Protein AF-A0AA38Z0G7-F1 (afdb_monomer_lite)

Sequence (104 aa):
MDFATPIMEMAIRKVGSLIKEEFLLAYGVDKDVEKLESTLHTIQAALRDAERKQPNEDAWKVWLEKIRDAAYDAEDILDAFSTQVQLWKRERPVRSCPPMSPKL

Structure (mmCIF, N/CA/C/O backbone):
data_AF-A0AA38Z0G7-F1
#
_entry.id   AF-A0AA38Z0G7-F1
#
loop_
_atom_site.group_PDB
_atom_site.id
_atom_site.type_symbol
_atom_site.label_atom_id
_atom_site.label_alt_id
_atom_site.label_comp_id
_atom_site.label_asym_id
_atom_site.label_entity_id
_atom_site.label_seq_id
_atom_site.pdbx_PDB_ins_code
_atom_site.Cartn_x
_atom_site.Cartn_y
_atom_site.Cartn_z
_atom_site.occupancy
_atom_site.B_iso_or_equiv
_atom_site.auth_seq_id
_atom_site.auth_comp_id
_atom_site.auth_asym_id
_atom_site.auth_atom_id
_atom_site.pdbx_PDB_model_num
ATOM 1 N N . MET A 1 1 ? -2.693 4.143 22.075 1.00 44.84 1 MET A N 1
ATOM 2 C CA . MET A 1 1 ? -1.496 3.789 21.288 1.00 44.84 1 MET A CA 1
ATOM 3 C C . MET A 1 1 ? -2.006 3.356 19.931 1.00 44.84 1 MET A C 1
ATOM 5 O O . MET A 1 1 ? -2.756 2.393 19.880 1.00 44.84 1 MET A O 1
ATOM 9 N N . ASP A 1 2 ? -1.713 4.138 18.899 1.00 65.50 2 ASP A N 1
ATOM 10 C CA . ASP A 1 2 ? -2.180 3.924 17.526 1.00 65.50 2 ASP A CA 1
ATOM 11 C C . ASP A 1 2 ? -1.206 2.949 16.842 1.00 65.50 2 ASP A C 1
ATOM 13 O O . ASP A 1 2 ? -0.077 3.303 16.498 1.00 65.50 2 ASP A O 1
ATOM 17 N N . PHE A 1 3 ? -1.604 1.678 16.765 1.00 61.06 3 PHE A N 1
ATOM 18 C CA . PHE A 1 3 ? -0.816 0.621 16.121 1.00 61.06 3 PHE A CA 1
ATOM 19 C C . PHE A 1 3 ? -0.917 0.670 14.587 1.00 61.06 3 PHE A C 1
ATOM 21 O O . PHE A 1 3 ? -0.111 0.033 13.908 1.00 61.06 3 PHE A O 1
ATOM 28 N N . ALA A 1 4 ? -1.886 1.405 14.033 1.00 64.25 4 ALA A N 1
ATOM 29 C CA . ALA A 1 4 ? -2.175 1.422 12.603 1.00 64.25 4 ALA A CA 1
ATOM 30 C C . ALA A 1 4 ? -1.285 2.418 11.843 1.00 64.25 4 ALA A C 1
ATOM 32 O O . ALA A 1 4 ? -0.870 2.142 10.712 1.00 64.25 4 ALA A O 1
ATOM 33 N N . THR A 1 5 ? -0.934 3.545 12.469 1.00 72.56 5 THR A N 1
ATOM 34 C CA . THR A 1 5 ? -0.097 4.586 11.851 1.00 72.56 5 THR A CA 1
ATOM 35 C C . THR A 1 5 ? 1.266 4.073 11.346 1.00 72.56 5 THR A C 1
ATOM 37 O O . THR A 1 5 ? 1.567 4.316 10.174 1.00 72.56 5 THR A O 1
ATOM 40 N N . PRO A 1 6 ? 2.068 3.305 12.116 1.00 78.31 6 PRO A N 1
ATOM 41 C CA . PRO A 1 6 ? 3.375 2.822 11.648 1.00 78.31 6 PRO A CA 1
ATOM 42 C C . PRO A 1 6 ? 3.290 1.875 10.442 1.00 78.31 6 PRO A C 1
ATOM 44 O O . PRO A 1 6 ? 4.148 1.911 9.557 1.00 78.31 6 PRO A O 1
ATOM 47 N N . ILE A 1 7 ? 2.246 1.038 10.389 1.00 75.12 7 ILE A N 1
ATOM 48 C CA . ILE A 1 7 ? 2.019 0.096 9.283 1.00 75.12 7 ILE A CA 1
ATOM 49 C C . ILE A 1 7 ? 1.670 0.873 8.010 1.00 75.12 7 ILE A C 1
ATOM 51 O O . ILE A 1 7 ? 2.241 0.603 6.951 1.00 75.12 7 ILE A O 1
ATOM 55 N N . MET A 1 8 ? 0.804 1.888 8.112 1.00 80.62 8 MET A N 1
ATOM 56 C CA . MET A 1 8 ? 0.473 2.721 6.954 1.00 80.62 8 MET A CA 1
ATOM 57 C C . MET A 1 8 ? 1.646 3.555 6.458 1.00 80.62 8 MET A C 1
ATOM 59 O O . MET A 1 8 ? 1.845 3.648 5.250 1.00 80.62 8 MET A O 1
ATOM 63 N N . GLU A 1 9 ? 2.439 4.140 7.353 1.00 82.19 9 GLU A N 1
ATOM 64 C CA . GLU A 1 9 ? 3.630 4.898 6.953 1.00 82.19 9 GLU A CA 1
ATOM 65 C C . GLU A 1 9 ? 4.643 4.016 6.219 1.00 82.19 9 GLU A C 1
ATOM 67 O O . GLU A 1 9 ? 5.245 4.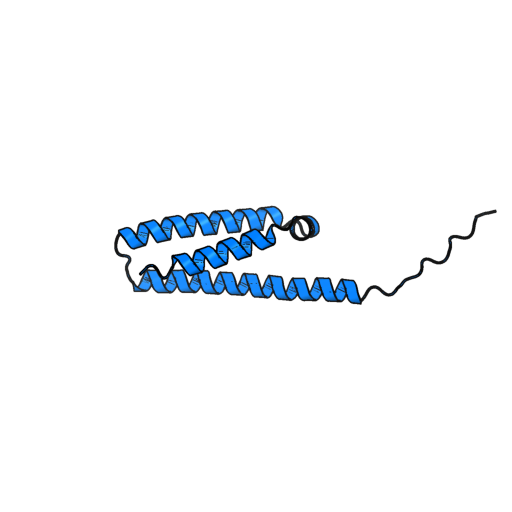443 5.232 1.00 82.19 9 GLU A O 1
ATOM 72 N N . MET A 1 10 ? 4.806 2.765 6.655 1.00 81.75 10 MET A N 1
ATOM 73 C CA . MET A 1 10 ? 5.642 1.794 5.956 1.00 81.75 10 MET A CA 1
ATOM 74 C C . MET A 1 10 ? 5.101 1.477 4.555 1.00 81.75 10 MET A C 1
ATOM 76 O O . MET A 1 10 ? 5.887 1.473 3.605 1.00 81.75 10 MET A O 1
ATOM 80 N N . ALA A 1 11 ? 3.794 1.236 4.418 1.00 79.94 11 ALA A N 1
ATOM 81 C CA . ALA A 1 11 ? 3.163 0.932 3.133 1.00 79.94 11 ALA A CA 1
ATOM 82 C C . ALA A 1 11 ? 3.270 2.109 2.149 1.00 79.94 11 ALA A C 1
ATOM 84 O O . ALA A 1 11 ? 3.734 1.924 1.026 1.00 79.94 11 ALA A O 1
ATOM 85 N N . ILE A 1 12 ? 2.936 3.327 2.591 1.00 81.69 12 ILE A N 1
ATOM 86 C CA . ILE A 1 12 ? 3.037 4.551 1.778 1.00 81.69 12 ILE A CA 1
ATOM 87 C C . ILE A 1 12 ? 4.481 4.772 1.326 1.00 81.69 12 ILE A C 1
ATOM 89 O O . ILE A 1 12 ? 4.736 4.991 0.145 1.00 81.69 12 ILE A O 1
ATOM 93 N N . ARG A 1 13 ? 5.455 4.639 2.236 1.00 82.44 13 ARG A N 1
ATOM 94 C CA . ARG A 1 13 ? 6.876 4.781 1.893 1.00 82.44 13 ARG A CA 1
ATOM 95 C C . ARG A 1 13 ? 7.328 3.747 0.862 1.00 82.44 13 ARG A C 1
ATOM 97 O O . ARG A 1 13 ? 8.081 4.095 -0.046 1.00 82.44 13 ARG A O 1
ATOM 104 N N . LYS A 1 14 ? 6.904 2.486 1.006 1.00 76.25 14 LYS A N 1
ATOM 105 C CA . LYS A 1 14 ? 7.223 1.426 0.039 1.00 76.25 14 LYS A CA 1
ATOM 106 C C . LYS A 1 14 ? 6.645 1.756 -1.331 1.00 76.25 14 LYS A C 1
ATOM 108 O O . LYS A 1 14 ? 7.415 1.781 -2.284 1.00 76.25 14 LYS A O 1
ATOM 113 N N . VAL A 1 15 ? 5.360 2.099 -1.417 1.00 77.12 15 VAL A N 1
ATOM 114 C CA . VAL A 1 15 ? 4.712 2.480 -2.684 1.00 77.12 15 VAL A CA 1
ATOM 115 C C . VAL A 1 15 ? 5.383 3.701 -3.313 1.00 77.12 15 VAL A C 1
ATOM 117 O O . VAL A 1 15 ? 5.766 3.637 -4.475 1.00 77.12 15 VAL A O 1
ATOM 120 N N . GLY A 1 16 ? 5.663 4.754 -2.541 1.00 75.62 16 GLY A N 1
ATOM 121 C CA . GLY A 1 16 ? 6.394 5.924 -3.038 1.00 75.62 16 GLY A CA 1
ATOM 122 C C . GLY A 1 16 ? 7.791 5.583 -3.573 1.00 75.62 16 GLY A C 1
ATOM 123 O O . GLY A 1 16 ? 8.254 6.174 -4.544 1.00 75.62 16 GLY A O 1
ATOM 124 N N . SER A 1 17 ? 8.463 4.572 -3.008 1.00 74.25 17 SER A N 1
ATOM 125 C CA . SER A 1 17 ? 9.765 4.109 -3.510 1.00 74.25 17 SER A CA 1
ATOM 126 C C . SER A 1 17 ? 9.694 3.364 -4.852 1.00 74.25 17 SER A C 1
ATOM 128 O O . SER A 1 17 ? 10.722 3.253 -5.528 1.00 74.25 17 SER A O 1
ATOM 130 N N . LEU A 1 18 ? 8.503 2.892 -5.245 1.00 67.69 18 LEU A N 1
ATOM 131 C CA . LEU A 1 18 ? 8.224 2.290 -6.557 1.00 67.69 18 LEU A CA 1
ATOM 132 C C . LEU A 1 18 ? 8.062 3.324 -7.654 1.00 67.69 18 LEU A C 1
ATOM 134 O O . LEU A 1 18 ? 8.262 2.999 -8.820 1.00 67.69 18 LEU A O 1
ATOM 138 N N . ILE A 1 19 ? 7.803 4.579 -7.283 1.00 65.75 19 ILE A N 1
ATOM 139 C CA . ILE A 1 19 ? 7.691 5.716 -8.202 1.00 65.75 19 ILE A CA 1
ATOM 140 C C . ILE A 1 19 ? 9.073 6.153 -8.732 1.00 65.75 19 ILE A C 1
ATOM 142 O O . ILE A 1 19 ? 9.285 7.271 -9.184 1.00 65.75 19 ILE A O 1
ATOM 146 N N . LYS A 1 20 ? 10.073 5.264 -8.718 1.00 64.94 20 LYS A N 1
ATOM 147 C CA . LYS A 1 20 ? 11.325 5.500 -9.440 1.00 64.94 20 LYS A CA 1
ATOM 148 C C . LYS A 1 20 ? 11.034 5.394 -10.934 1.00 64.94 20 LYS A C 1
ATOM 150 O O . LYS A 1 20 ? 10.740 4.313 -11.439 1.00 64.94 20 LYS A O 1
ATOM 155 N N . GLU A 1 21 ? 11.135 6.532 -11.615 1.00 59.59 21 GLU A N 1
ATOM 156 C CA . GLU A 1 21 ? 10.736 6.749 -13.012 1.00 59.59 21 GLU A CA 1
ATOM 157 C C . GLU A 1 21 ? 11.211 5.650 -13.980 1.00 59.59 21 GLU A C 1
ATOM 159 O O . GLU A 1 21 ? 10.440 5.228 -14.838 1.00 59.59 21 GLU A O 1
ATOM 164 N N . GLU A 1 22 ? 12.427 5.108 -13.816 1.00 59.75 22 GLU A N 1
ATOM 165 C CA . GLU A 1 22 ? 12.956 4.037 -14.683 1.00 59.75 22 GLU A CA 1
ATOM 166 C C . GLU A 1 22 ? 12.149 2.725 -14.634 1.00 59.75 22 GLU A C 1
ATOM 168 O O . GLU A 1 22 ? 12.081 2.015 -15.636 1.00 59.75 22 GLU A O 1
ATOM 173 N N . PHE A 1 23 ? 11.538 2.384 -13.494 1.00 65.19 23 PHE A N 1
ATOM 174 C CA . PHE A 1 23 ? 10.757 1.152 -13.328 1.00 65.19 23 PHE A CA 1
ATOM 175 C C . PHE A 1 23 ? 9.354 1.303 -13.922 1.00 65.19 23 PHE A C 1
ATOM 177 O O . PHE A 1 23 ? 8.908 0.457 -14.697 1.00 65.19 23 PHE A O 1
ATOM 184 N N . LEU A 1 24 ? 8.675 2.403 -13.580 1.00 63.97 24 LEU A N 1
ATOM 185 C CA . LEU A 1 24 ? 7.304 2.669 -14.013 1.00 63.97 24 LEU A CA 1
ATOM 186 C C . LEU A 1 24 ? 7.214 2.880 -15.527 1.00 63.97 24 LEU A C 1
ATOM 188 O O . LEU A 1 24 ? 6.331 2.314 -16.170 1.00 63.97 24 LEU A O 1
ATOM 192 N N . LEU A 1 25 ? 8.156 3.638 -16.104 1.00 62.62 25 LEU A N 1
ATOM 193 C CA . LEU A 1 25 ? 8.185 3.923 -17.542 1.00 62.62 25 LEU A CA 1
ATOM 194 C C . LEU A 1 25 ? 8.470 2.676 -18.382 1.00 62.62 25 LEU A C 1
ATOM 196 O O . LEU A 1 25 ? 7.941 2.551 -19.484 1.00 62.62 25 LEU A O 1
ATOM 200 N N . ALA A 1 26 ? 9.282 1.743 -17.877 1.00 66.06 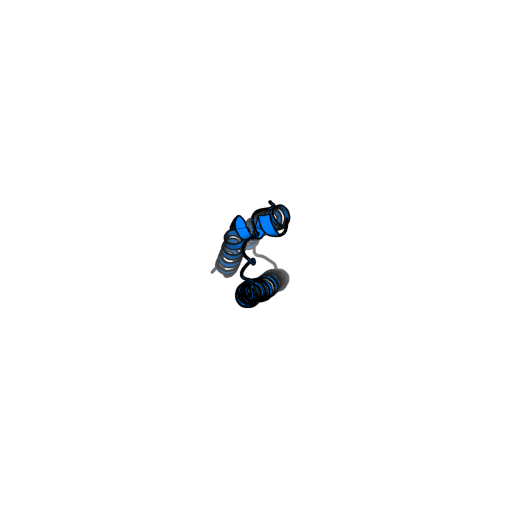26 ALA A N 1
ATOM 201 C CA . ALA A 1 26 ? 9.625 0.526 -18.609 1.00 66.06 26 ALA A CA 1
ATOM 202 C C . ALA A 1 26 ? 8.441 -0.450 -18.756 1.00 66.06 2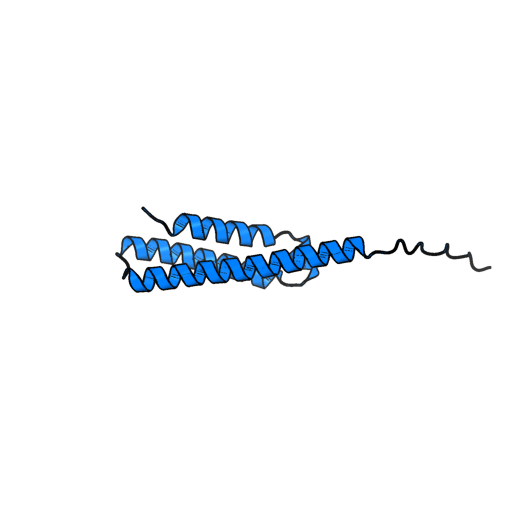6 ALA A C 1
ATOM 204 O O . ALA A 1 26 ? 8.441 -1.253 -19.688 1.00 66.06 26 ALA A O 1
ATOM 205 N N . TYR A 1 27 ? 7.442 -0.377 -17.866 1.00 68.06 27 TYR A N 1
ATOM 206 C CA . TYR A 1 27 ? 6.338 -1.345 -17.802 1.00 68.06 27 TYR A CA 1
ATOM 207 C C . TYR A 1 27 ? 4.934 -0.732 -17.871 1.00 68.06 27 TYR A C 1
ATOM 209 O O . TYR A 1 27 ? 3.964 -1.478 -17.976 1.00 68.06 27 TYR A O 1
ATOM 217 N N . GLY A 1 28 ? 4.806 0.600 -17.863 1.00 73.00 28 GLY A N 1
ATOM 218 C CA . GLY A 1 28 ? 3.522 1.294 -18.012 1.00 73.00 28 GLY A CA 1
ATOM 219 C C . GLY A 1 28 ? 2.575 1.118 -16.822 1.00 73.00 28 GLY A C 1
ATOM 220 O O . GLY A 1 28 ? 1.363 1.077 -17.011 1.00 73.00 28 GLY A O 1
ATOM 221 N N . VAL A 1 29 ? 3.131 0.968 -15.616 1.00 74.81 29 VAL A N 1
ATOM 222 C CA . VAL A 1 29 ? 2.381 0.766 -14.358 1.00 74.81 29 VAL A CA 1
ATOM 223 C C . VAL A 1 29 ? 2.353 2.023 -13.478 1.00 74.81 29 VAL A C 1
ATOM 225 O O . VAL A 1 29 ? 1.948 1.967 -12.319 1.00 74.81 29 VAL A O 1
ATOM 228 N N . ASP A 1 30 ? 2.772 3.170 -14.018 1.00 73.50 30 ASP A N 1
ATOM 229 C CA . ASP A 1 30 ? 2.790 4.480 -13.354 1.00 73.50 30 ASP A CA 1
ATOM 230 C C . ASP A 1 30 ? 1.437 4.827 -12.727 1.00 73.50 30 ASP A C 1
ATOM 232 O O . ASP A 1 30 ? 1.347 5.093 -11.528 1.00 73.5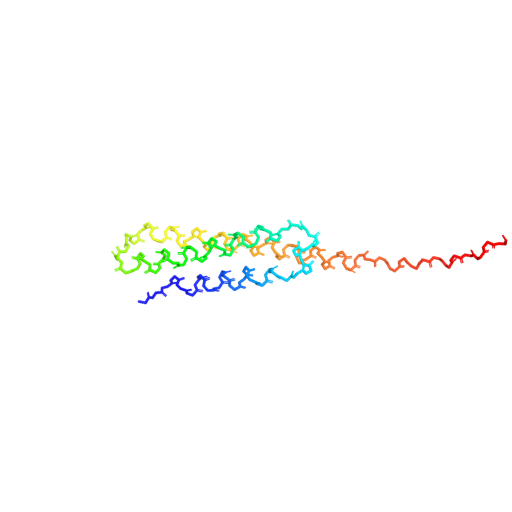0 30 ASP A O 1
ATOM 236 N N . LYS A 1 31 ? 0.366 4.701 -13.512 1.00 79.50 31 LYS A N 1
ATOM 237 C CA . LYS A 1 31 ? -0.997 5.014 -13.063 1.00 79.50 31 LYS A CA 1
ATOM 238 C C . LYS A 1 31 ? -1.499 4.075 -11.975 1.00 79.50 31 LYS A C 1
ATOM 240 O O . LYS A 1 31 ? -2.275 4.492 -11.116 1.00 79.50 31 LYS A O 1
ATOM 245 N N . ASP A 1 32 ? -1.088 2.811 -12.014 1.00 79.12 32 ASP A N 1
ATOM 246 C CA . ASP A 1 32 ? -1.500 1.823 -11.018 1.00 79.12 32 ASP A CA 1
ATOM 247 C C . ASP A 1 32 ? -0.819 2.089 -9.672 1.00 79.12 32 ASP A C 1
ATOM 249 O O . ASP A 1 32 ? -1.463 1.996 -8.624 1.00 79.12 32 ASP A O 1
ATOM 253 N N . VAL A 1 33 ? 0.452 2.501 -9.696 1.00 77.50 33 VAL A N 1
ATOM 254 C CA . VAL A 1 33 ? 1.203 2.876 -8.490 1.00 77.50 33 VAL A CA 1
ATOM 255 C C . VAL A 1 33 ? 0.681 4.184 -7.888 1.00 77.50 33 VAL A C 1
ATOM 257 O O . VAL A 1 33 ? 0.437 4.227 -6.681 1.00 77.50 33 VAL A O 1
ATOM 260 N N . GLU A 1 34 ? 0.401 5.209 -8.700 1.00 80.56 34 GLU A N 1
ATOM 261 C CA . GLU A 1 34 ? -0.242 6.453 -8.232 1.00 80.56 34 GLU A CA 1
ATOM 262 C C . GLU A 1 34 ? -1.617 6.184 -7.599 1.00 80.56 34 GLU A C 1
ATOM 264 O O . GLU A 1 34 ? -1.962 6.708 -6.533 1.00 80.56 34 GLU A O 1
ATOM 269 N N . LYS A 1 35 ? -2.416 5.315 -8.229 1.00 83.69 35 LYS A N 1
ATOM 270 C CA . LYS A 1 35 ? -3.728 4.919 -7.707 1.00 83.69 35 LYS A CA 1
ATOM 271 C C . LYS A 1 35 ? -3.607 4.171 -6.381 1.00 83.69 35 LYS A C 1
ATOM 273 O O . LYS A 1 35 ? -4.435 4.378 -5.485 1.00 83.69 35 LYS A O 1
ATOM 278 N N . LEU A 1 36 ? -2.600 3.313 -6.242 1.00 81.94 36 LEU A N 1
ATOM 279 C CA . LEU A 1 36 ? -2.336 2.590 -5.004 1.00 81.94 36 LEU A CA 1
ATOM 280 C C . LEU A 1 36 ? -1.941 3.551 -3.875 1.00 81.94 36 LEU A C 1
ATOM 282 O O . LEU A 1 36 ? -2.516 3.469 -2.791 1.00 81.94 36 LEU A O 1
ATOM 286 N N . GLU A 1 37 ? -1.044 4.505 -4.132 1.00 82.19 37 GLU A N 1
ATOM 287 C CA . GLU A 1 37 ? -0.646 5.529 -3.154 1.00 82.19 37 GLU A CA 1
ATOM 288 C C . GLU A 1 37 ? -1.852 6.352 -2.672 1.00 82.19 37 GLU A C 1
ATOM 290 O O . GLU A 1 37 ? -2.094 6.478 -1.468 1.00 82.19 37 GLU A O 1
ATOM 295 N N . SER A 1 38 ? -2.674 6.836 -3.609 1.00 86.00 38 SER A N 1
ATOM 296 C CA . SER A 1 38 ? -3.902 7.583 -3.304 1.00 86.00 38 SER A CA 1
ATOM 297 C C . SER A 1 38 ? -4.884 6.769 -2.448 1.00 86.00 38 SER A C 1
ATOM 299 O O . SER A 1 38 ? -5.477 7.275 -1.485 1.00 86.00 38 SER A O 1
ATOM 301 N N . THR A 1 39 ? -5.018 5.475 -2.751 1.00 84.75 39 THR A N 1
ATOM 302 C CA . THR A 1 39 ? -5.862 4.552 -1.984 1.00 84.75 39 THR A CA 1
ATOM 303 C C . THR A 1 39 ? -5.334 4.383 -0.559 1.00 84.75 39 THR A C 1
ATOM 305 O O . THR A 1 39 ? -6.108 4.492 0.393 1.00 84.75 39 THR A O 1
ATOM 308 N N . LEU A 1 40 ? -4.023 4.192 -0.379 1.00 83.19 40 LEU A N 1
ATOM 309 C CA . LEU A 1 40 ? -3.404 4.047 0.943 1.00 83.19 40 LEU A CA 1
ATOM 310 C C . LEU A 1 40 ? -3.535 5.323 1.788 1.00 83.19 40 LEU A C 1
ATOM 312 O O . LE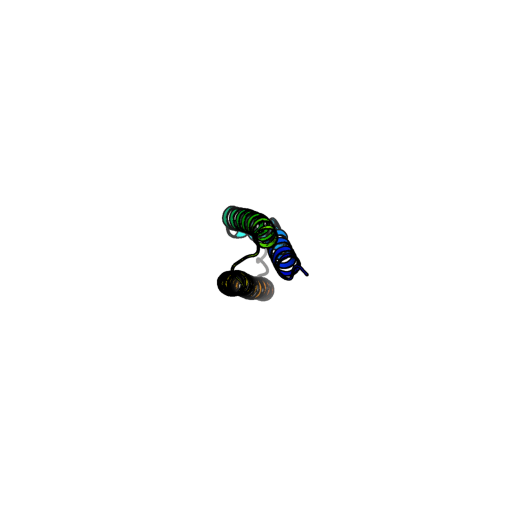U A 1 40 ? -3.800 5.232 2.987 1.00 83.19 40 LEU A O 1
ATOM 316 N N . HIS A 1 41 ? -3.439 6.509 1.182 1.00 83.00 41 HIS A N 1
ATOM 317 C CA . HIS A 1 41 ? -3.712 7.770 1.879 1.00 83.00 41 HIS A CA 1
ATOM 318 C C . HIS A 1 41 ? -5.178 7.904 2.307 1.00 83.00 41 HIS A C 1
ATOM 320 O O . HIS A 1 41 ? -5.457 8.322 3.433 1.00 83.00 41 HIS A O 1
ATOM 326 N N . THR A 1 42 ? -6.118 7.501 1.449 1.00 85.44 42 THR A N 1
ATOM 327 C CA . THR A 1 42 ? -7.552 7.481 1.788 1.00 85.44 42 THR A CA 1
ATOM 328 C C . THR A 1 42 ? -7.822 6.542 2.965 1.00 85.44 42 THR A C 1
ATOM 330 O O . THR A 1 42 ? -8.522 6.900 3.913 1.00 85.44 42 THR A O 1
ATOM 333 N N . ILE A 1 43 ? -7.202 5.363 2.942 1.00 80.00 43 ILE A N 1
ATOM 334 C CA . ILE A 1 43 ? -7.232 4.379 4.025 1.00 80.00 43 ILE A CA 1
ATOM 335 C C . ILE A 1 43 ? -6.664 4.983 5.316 1.00 80.00 43 ILE A C 1
ATOM 337 O O . ILE A 1 43 ? -7.322 4.924 6.350 1.00 80.00 43 ILE A O 1
ATOM 341 N N . GLN A 1 44 ? -5.501 5.637 5.268 1.00 79.94 44 GLN A N 1
ATOM 342 C CA . GLN A 1 44 ? -4.888 6.288 6.432 1.00 79.94 44 GLN A CA 1
ATOM 343 C C . GLN A 1 44 ? -5.798 7.361 7.053 1.00 79.94 44 GLN A C 1
ATOM 345 O O . GLN A 1 44 ? -5.899 7.456 8.278 1.00 79.94 44 GLN A O 1
ATOM 350 N N . ALA A 1 45 ? -6.487 8.153 6.229 1.00 81.62 45 ALA A N 1
ATOM 351 C CA . ALA A 1 45 ? -7.451 9.140 6.707 1.00 81.62 45 ALA A CA 1
ATOM 352 C C . ALA A 1 45 ? -8.654 8.474 7.397 1.00 81.62 45 ALA A C 1
ATOM 354 O O . ALA A 1 45 ? -9.025 8.882 8.499 1.00 81.62 45 ALA A O 1
ATOM 355 N N . ALA A 1 46 ? -9.213 7.418 6.794 1.00 78.44 46 ALA A N 1
ATOM 356 C CA . ALA A 1 46 ? -10.312 6.647 7.374 1.00 78.44 46 ALA A CA 1
ATOM 357 C C . ALA A 1 46 ? -9.916 5.969 8.696 1.00 78.44 46 ALA A C 1
ATOM 359 O O . ALA A 1 46 ? -10.699 5.983 9.646 1.00 78.44 46 ALA A O 1
ATOM 360 N N . LEU A 1 47 ? -8.688 5.442 8.790 1.00 74.06 47 LEU A N 1
ATOM 361 C CA . LEU A 1 47 ? -8.143 4.852 10.015 1.00 74.06 47 LEU A CA 1
ATOM 362 C C . LEU A 1 47 ? -8.100 5.891 11.150 1.00 74.06 47 LEU A C 1
ATOM 364 O O . LEU A 1 47 ? -8.650 5.655 12.225 1.00 74.06 47 LEU A O 1
ATOM 368 N N . ARG A 1 48 ? -7.544 7.084 10.893 1.00 76.62 48 ARG A N 1
ATOM 369 C CA . ARG A 1 48 ? -7.507 8.184 11.880 1.00 76.62 48 ARG A CA 1
ATOM 370 C C . ARG A 1 48 ? -8.905 8.621 12.329 1.00 76.62 48 ARG A C 1
ATOM 372 O O . ARG A 1 48 ? -9.089 9.032 13.474 1.00 76.62 48 ARG A O 1
ATOM 379 N N . ASP A 1 49 ? -9.883 8.571 11.429 1.00 76.12 49 ASP A N 1
ATOM 380 C CA . ASP A 1 49 ? -11.283 8.899 11.716 1.00 76.12 49 ASP A CA 1
ATOM 381 C C . ASP A 1 49 ? -11.976 7.834 12.574 1.00 76.12 49 ASP A C 1
ATOM 383 O O . ASP A 1 49 ? -12.763 8.172 13.462 1.00 76.12 49 ASP A O 1
ATOM 387 N N . ALA A 1 50 ? -11.682 6.558 12.319 1.00 74.06 50 ALA A N 1
ATOM 388 C CA . ALA A 1 50 ? -12.237 5.422 13.042 1.00 74.06 50 ALA A CA 1
ATOM 389 C C . ALA A 1 50 ? -11.688 5.321 14.472 1.00 74.06 50 ALA A C 1
ATOM 391 O O . ALA A 1 50 ? -12.466 5.128 15.404 1.00 74.06 50 ALA A O 1
ATOM 392 N N . GLU A 1 51 ? -10.385 5.538 14.676 1.00 70.25 51 GLU A N 1
ATOM 393 C CA . GLU A 1 51 ? -9.778 5.542 16.017 1.00 70.25 51 GLU A CA 1
ATOM 394 C C . GLU A 1 51 ? -10.376 6.614 16.936 1.00 70.25 51 GLU A C 1
ATOM 396 O O . GLU A 1 51 ? -10.601 6.366 18.121 1.00 70.25 51 GLU A O 1
ATOM 401 N N . ARG A 1 52 ? -10.725 7.786 16.387 1.00 73.00 52 ARG A N 1
ATOM 402 C CA . ARG A 1 52 ? -11.428 8.844 17.134 1.00 73.00 52 ARG A CA 1
ATOM 403 C C . ARG A 1 52 ? -12.835 8.445 17.582 1.00 73.00 52 ARG A C 1
ATOM 405 O O . ARG A 1 52 ? -13.352 9.037 18.525 1.00 73.00 52 ARG A O 1
ATOM 412 N N . LYS A 1 53 ? -13.469 7.490 16.897 1.00 69.12 53 LYS A N 1
ATOM 413 C CA . LYS A 1 53 ? -14.880 7.118 17.084 1.00 69.12 53 LYS A CA 1
ATOM 414 C C . LYS A 1 53 ? -15.076 5.818 17.879 1.00 69.12 53 LYS A C 1
ATOM 416 O O . LYS A 1 53 ? -16.219 5.407 18.023 1.00 69.12 53 LYS A O 1
ATOM 421 N N . GLN A 1 54 ? -14.000 5.228 18.419 1.00 63.69 54 GLN A N 1
ATOM 422 C CA . GLN A 1 54 ? -13.950 3.870 18.991 1.00 63.69 54 GLN A CA 1
ATOM 423 C C . GLN A 1 54 ? -14.439 2.801 17.996 1.00 63.69 54 GLN A C 1
ATOM 425 O O . GLN A 1 54 ? -15.640 2.546 17.884 1.00 63.69 54 GLN A O 1
ATOM 430 N N . PRO A 1 55 ? -13.529 2.157 17.249 1.00 63.94 55 PRO A N 1
ATOM 431 C CA . PRO A 1 55 ? -13.915 1.146 16.280 1.00 63.94 55 PRO A CA 1
ATOM 432 C C . PRO A 1 55 ? -14.350 -0.146 16.982 1.00 63.94 55 PRO A C 1
ATOM 434 O O . PRO A 1 55 ? -13.844 -0.501 18.044 1.00 63.94 55 PRO A O 1
ATOM 437 N N . ASN A 1 56 ? -15.257 -0.888 16.345 1.00 69.12 56 ASN A N 1
ATOM 438 C CA . ASN A 1 56 ? -15.484 -2.289 16.680 1.00 69.12 56 ASN A CA 1
ATOM 439 C C . ASN A 1 56 ? -14.158 -3.049 16.476 1.00 69.12 56 ASN A C 1
ATOM 441 O O . ASN A 1 56 ? -13.700 -3.179 15.336 1.00 69.12 56 ASN A O 1
ATOM 445 N N . GLU A 1 57 ? -13.524 -3.487 17.571 1.00 68.94 57 GLU A N 1
ATOM 446 C CA . GLU A 1 57 ? -12.154 -4.022 17.573 1.00 68.94 57 GLU A CA 1
ATOM 447 C C . GLU A 1 57 ? -11.955 -5.183 16.589 1.00 68.94 57 GLU A C 1
ATOM 449 O O . GLU A 1 57 ? -10.876 -5.322 16.010 1.00 68.94 57 GLU A O 1
ATOM 454 N N . ASP A 1 58 ? -12.986 -5.997 16.367 1.00 74.38 58 ASP A N 1
ATOM 455 C CA . ASP A 1 58 ? -12.883 -7.187 15.522 1.00 74.38 58 ASP A CA 1
ATOM 456 C C . ASP A 1 58 ? -12.865 -6.838 14.031 1.00 74.38 58 ASP A C 1
ATOM 458 O O . ASP A 1 58 ? -12.013 -7.319 13.282 1.00 74.38 58 ASP A O 1
ATOM 462 N N . ALA A 1 59 ? -13.748 -5.935 13.594 1.00 71.62 59 ALA A N 1
ATOM 463 C CA . ALA A 1 59 ? -13.751 -5.450 12.213 1.00 71.62 59 ALA A CA 1
ATOM 464 C C . ALA A 1 59 ? -12.454 -4.692 11.889 1.00 71.62 59 ALA A C 1
ATOM 466 O O . ALA A 1 59 ? -11.931 -4.791 10.780 1.00 71.62 59 ALA A O 1
ATOM 467 N N . TRP A 1 60 ? -11.915 -3.978 12.878 1.00 72.75 60 TRP A N 1
ATOM 468 C CA . TRP A 1 60 ? -10.658 -3.250 12.774 1.00 72.75 60 TRP A CA 1
ATOM 469 C C . TRP A 1 60 ? -9.450 -4.171 12.568 1.00 72.75 60 TRP A C 1
ATOM 471 O O . TRP A 1 60 ? -8.656 -3.947 11.653 1.00 72.75 60 TRP A O 1
ATOM 481 N N . LYS A 1 61 ? -9.339 -5.243 13.364 1.00 74.88 61 LYS A N 1
ATOM 482 C CA . LYS A 1 61 ? -8.257 -6.237 13.241 1.00 74.88 61 LYS A CA 1
ATOM 483 C C . LYS A 1 61 ? -8.259 -6.914 11.872 1.00 74.88 61 LYS A C 1
ATOM 485 O O . LYS A 1 61 ? -7.219 -6.953 11.221 1.00 74.88 61 LYS A O 1
ATOM 490 N N . VAL A 1 62 ? -9.427 -7.367 11.405 1.00 80.88 62 VAL A N 1
ATOM 491 C CA . VAL A 1 62 ? -9.572 -8.006 10.082 1.00 80.88 62 VAL A CA 1
ATOM 492 C C . VAL A 1 62 ? -9.156 -7.059 8.956 1.00 80.88 62 VAL A C 1
ATOM 494 O O . VAL A 1 62 ? -8.569 -7.481 7.961 1.00 80.88 62 VAL A O 1
ATOM 497 N N . TRP A 1 63 ? -9.466 -5.771 9.085 1.00 77.75 63 TRP A N 1
ATOM 498 C CA . TRP A 1 63 ? -9.151 -4.796 8.048 1.00 77.75 63 TRP A CA 1
ATOM 499 C C . TRP A 1 63 ? -7.654 -4.461 7.993 1.00 77.75 63 TRP A C 1
ATOM 501 O O . TRP A 1 63 ? -7.081 -4.421 6.905 1.00 77.75 63 TRP A O 1
ATOM 511 N N . LEU A 1 64 ? -7.001 -4.306 9.151 1.00 74.56 64 LEU A N 1
ATOM 512 C CA . LEU A 1 64 ? -5.546 -4.124 9.232 1.00 74.56 64 LEU A CA 1
ATOM 513 C C . LEU A 1 64 ? -4.773 -5.341 8.710 1.00 74.56 64 LEU A C 1
ATOM 515 O O . LEU A 1 64 ? -3.764 -5.174 8.027 1.00 74.56 64 LEU A O 1
ATOM 519 N N . GLU A 1 65 ? -5.254 -6.550 8.998 1.00 81.81 65 GLU A N 1
ATOM 520 C CA . GLU A 1 65 ? -4.662 -7.791 8.493 1.00 81.81 65 GLU A CA 1
ATOM 521 C C . GLU A 1 65 ? -4.682 -7.839 6.961 1.00 81.81 65 GLU A C 1
ATOM 523 O O . GLU A 1 65 ? -3.640 -8.035 6.346 1.00 81.81 65 GLU A O 1
ATOM 528 N N . LYS A 1 66 ? -5.813 -7.498 6.330 1.00 79.88 66 LYS A N 1
ATOM 529 C CA . LYS A 1 66 ? -5.909 -7.424 4.861 1.00 79.88 66 LYS A CA 1
ATOM 530 C C . LYS A 1 66 ? -4.962 -6.400 4.235 1.00 79.88 66 LYS A C 1
ATOM 532 O O . LYS A 1 66 ? -4.429 -6.648 3.158 1.00 79.88 66 LYS A O 1
ATOM 537 N N . ILE A 1 67 ? -4.768 -5.245 4.878 1.00 77.19 67 ILE A N 1
ATOM 538 C CA . ILE A 1 67 ? -3.822 -4.224 4.395 1.00 77.19 67 ILE A CA 1
ATOM 539 C C . ILE A 1 67 ? -2.389 -4.749 4.470 1.00 77.19 67 ILE A C 1
ATOM 541 O O . ILE A 1 67 ? -1.611 -4.551 3.539 1.00 77.19 67 ILE A O 1
ATOM 545 N N . ARG A 1 68 ? -2.042 -5.412 5.576 1.00 78.81 68 ARG A N 1
ATOM 546 C CA . ARG A 1 68 ? -0.728 -6.025 5.762 1.00 78.81 68 ARG A CA 1
ATOM 547 C C . ARG A 1 68 ? -0.471 -7.096 4.702 1.00 78.81 68 ARG A C 1
ATOM 549 O O . ARG A 1 68 ? 0.587 -7.068 4.085 1.00 78.81 68 ARG A O 1
ATOM 556 N N . ASP A 1 69 ? -1.429 -7.988 4.476 1.00 83.81 69 ASP A N 1
ATOM 557 C CA . ASP A 1 69 ? -1.296 -9.075 3.503 1.00 83.81 69 ASP A CA 1
ATOM 558 C C . ASP A 1 69 ? -1.113 -8.517 2.082 1.00 83.81 69 ASP A C 1
ATOM 560 O O . ASP A 1 69 ? -0.160 -8.876 1.399 1.00 83.81 69 ASP A O 1
ATOM 564 N N . ALA A 1 70 ? -1.917 -7.524 1.684 1.00 77.88 70 ALA A N 1
ATOM 565 C CA . ALA A 1 70 ? -1.758 -6.857 0.389 1.00 77.88 70 ALA A CA 1
ATOM 566 C C . ALA A 1 70 ? -0.400 -6.139 0.237 1.00 77.88 70 ALA A C 1
ATOM 568 O O . ALA A 1 70 ? 0.150 -6.068 -0.863 1.00 77.88 70 ALA A O 1
ATOM 569 N N . ALA A 1 71 ? 0.151 -5.591 1.326 1.00 76.94 71 ALA A N 1
ATOM 570 C CA . ALA A 1 71 ? 1.473 -4.969 1.309 1.00 76.94 71 ALA A CA 1
ATOM 571 C C . ALA A 1 71 ? 2.602 -6.001 1.136 1.00 76.94 71 ALA A C 1
ATOM 573 O O . ALA A 1 71 ? 3.594 -5.689 0.475 1.00 76.94 71 ALA A O 1
ATOM 574 N N . TYR A 1 72 ? 2.452 -7.203 1.702 1.00 78.25 72 TYR A N 1
ATOM 575 C CA . TYR A 1 72 ? 3.387 -8.310 1.488 1.00 78.25 72 TYR A CA 1
ATOM 576 C C . TYR A 1 72 ? 3.291 -8.871 0.068 1.00 78.25 72 TYR A C 1
ATOM 578 O O . TYR A 1 72 ? 4.323 -9.012 -0.579 1.00 78.25 72 TYR A O 1
ATOM 586 N N . ASP A 1 73 ? 2.081 -9.071 -0.464 1.00 80.88 73 ASP A N 1
ATOM 587 C CA . ASP A 1 73 ? 1.892 -9.504 -1.857 1.00 80.88 73 ASP A CA 1
ATOM 588 C C . ASP A 1 73 ? 2.575 -8.537 -2.840 1.00 80.88 73 ASP A C 1
ATOM 590 O O . ASP A 1 73 ? 3.223 -8.949 -3.804 1.00 80.88 73 ASP A O 1
ATOM 594 N N . ALA A 1 74 ? 2.468 -7.228 -2.584 1.00 75.12 74 ALA A N 1
ATOM 595 C CA . ALA A 1 74 ? 3.154 -6.220 -3.382 1.00 75.12 74 ALA A CA 1
ATOM 596 C C . ALA A 1 74 ? 4.686 -6.324 -3.262 1.00 75.12 74 ALA A C 1
ATOM 598 O O . ALA A 1 74 ? 5.373 -6.231 -4.277 1.00 75.12 74 ALA A O 1
ATOM 599 N N . GLU A 1 75 ? 5.230 -6.524 -2.057 1.00 74.94 75 GLU A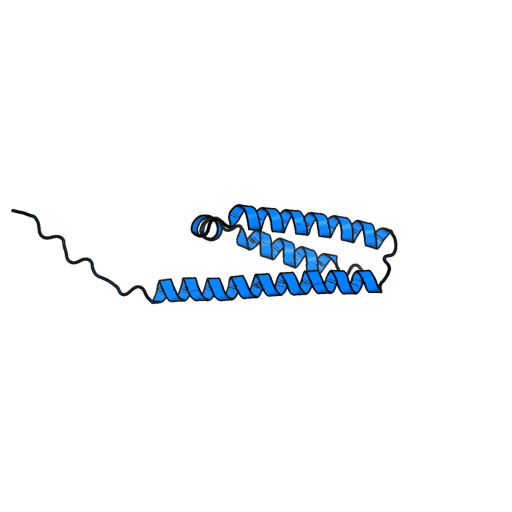 N 1
ATOM 600 C CA . GLU A 1 75 ? 6.672 -6.717 -1.830 1.00 74.94 75 GLU A CA 1
ATOM 601 C C . GLU A 1 75 ? 7.214 -7.950 -2.561 1.00 74.94 75 GLU A C 1
ATOM 603 O O . GLU A 1 75 ? 8.215 -7.836 -3.269 1.00 74.94 75 GLU A O 1
ATOM 608 N N . ASP A 1 76 ? 6.516 -9.082 -2.492 1.00 81.50 76 ASP A N 1
ATOM 609 C CA . ASP A 1 76 ? 6.920 -10.317 -3.171 1.00 81.50 76 ASP A CA 1
ATOM 610 C C . ASP A 1 76 ? 6.990 -10.136 -4.696 1.00 81.50 76 ASP A C 1
ATOM 612 O O . ASP A 1 76 ? 7.943 -10.579 -5.347 1.00 81.50 76 ASP A O 1
ATOM 616 N N . ILE A 1 77 ? 6.013 -9.433 -5.283 1.00 78.88 77 ILE A N 1
ATOM 617 C CA . ILE A 1 77 ? 6.008 -9.109 -6.719 1.00 78.88 77 ILE A CA 1
ATOM 618 C C . ILE A 1 77 ? 7.223 -8.245 -7.084 1.00 78.88 77 ILE A C 1
ATOM 620 O O . ILE A 1 77 ? 7.865 -8.465 -8.117 1.00 78.88 77 ILE A O 1
ATOM 624 N N . LEU A 1 78 ? 7.566 -7.274 -6.239 1.00 72.19 78 LEU A N 1
ATOM 625 C CA . LEU A 1 78 ? 8.693 -6.370 -6.461 1.00 72.19 78 LEU A CA 1
ATOM 626 C C . LEU A 1 78 ? 10.043 -7.064 -6.335 1.00 72.19 78 LEU A C 1
ATOM 628 O O . LEU A 1 78 ? 10.930 -6.822 -7.158 1.00 72.19 78 LEU A O 1
ATOM 632 N N . ASP A 1 79 ? 10.202 -7.939 -5.348 1.00 76.50 79 ASP A N 1
ATOM 633 C CA . ASP A 1 79 ? 11.426 -8.710 -5.143 1.00 76.50 79 ASP A CA 1
ATOM 634 C C . ASP A 1 79 ? 11.645 -9.714 -6.277 1.00 76.50 79 ASP A C 1
ATOM 636 O O . ASP A 1 79 ? 12.754 -9.815 -6.826 1.00 76.50 79 ASP A O 1
ATOM 640 N N . ALA A 1 80 ? 10.579 -10.398 -6.706 1.00 78.06 80 ALA A N 1
ATOM 641 C CA . ALA A 1 80 ? 10.612 -11.274 -7.873 1.00 78.06 80 ALA A CA 1
ATOM 642 C C . ALA A 1 80 ? 11.041 -10.503 -9.128 1.00 78.06 80 ALA A C 1
ATOM 644 O O . ALA A 1 80 ? 11.885 -10.967 -9.901 1.00 78.06 80 ALA A O 1
ATOM 645 N N . PHE A 1 81 ? 10.517 -9.295 -9.311 1.00 70.75 81 PHE A N 1
ATOM 646 C CA . PHE A 1 81 ? 10.869 -8.454 -10.444 1.00 70.75 81 PHE A CA 1
ATOM 647 C C . PHE A 1 81 ? 12.310 -7.927 -10.370 1.00 70.75 81 PHE A C 1
ATOM 649 O O . PHE A 1 81 ? 13.046 -7.998 -11.356 1.00 70.75 81 PHE A O 1
ATOM 656 N N . SER A 1 82 ? 12.747 -7.429 -9.210 1.00 70.88 82 SER A N 1
ATOM 657 C CA . SER A 1 82 ? 14.128 -6.980 -8.977 1.00 70.88 82 SER A CA 1
ATOM 658 C C . SER A 1 82 ? 15.119 -8.092 -9.318 1.00 70.88 82 SER A C 1
ATOM 660 O O . SER A 1 82 ? 16.111 -7.868 -10.020 1.00 70.88 82 SER A O 1
ATOM 662 N N . THR A 1 83 ? 14.790 -9.321 -8.917 1.00 78.12 83 THR A N 1
ATOM 663 C CA . THR A 1 83 ? 15.555 -10.522 -9.254 1.00 78.12 83 THR A CA 1
ATOM 664 C C . THR A 1 83 ? 15.589 -10.765 -10.766 1.00 78.12 83 THR A C 1
ATOM 666 O O . THR A 1 83 ? 16.670 -10.957 -11.324 1.00 78.12 83 THR A O 1
ATOM 669 N N . GLN A 1 84 ? 14.450 -10.697 -11.465 1.00 72.69 84 GLN A N 1
ATOM 670 C CA . GLN A 1 84 ? 14.397 -10.872 -12.926 1.00 72.69 84 GLN A CA 1
ATOM 671 C C . GLN A 1 84 ? 15.214 -9.817 -13.684 1.00 72.69 84 GLN A C 1
ATOM 673 O O . GLN A 1 84 ? 15.997 -10.163 -14.570 1.00 72.69 84 GLN A O 1
ATOM 678 N N . VAL A 1 85 ? 15.119 -8.542 -13.298 1.00 72.62 85 VAL A N 1
ATOM 679 C CA . VAL A 1 85 ? 15.920 -7.464 -13.903 1.00 72.62 85 VAL A CA 1
ATOM 680 C C . VAL A 1 85 ? 17.417 -7.705 -13.705 1.00 72.62 85 VAL A C 1
ATOM 682 O O . VAL A 1 85 ? 18.213 -7.476 -14.621 1.00 72.62 85 VAL A O 1
ATOM 685 N N . GLN A 1 86 ? 17.829 -8.176 -12.526 1.00 70.88 86 GLN A N 1
ATOM 686 C CA . GLN A 1 86 ? 19.228 -8.520 -12.261 1.00 70.88 86 GLN A CA 1
ATOM 687 C C . GLN A 1 86 ? 19.701 -9.712 -13.100 1.00 70.88 86 GLN A C 1
ATOM 689 O O . GLN A 1 86 ? 20.816 -9.677 -13.627 1.00 70.88 86 GLN A O 1
ATOM 694 N N . LEU A 1 87 ? 18.857 -10.733 -13.280 1.00 76.25 87 LEU A N 1
ATOM 695 C CA . LEU A 1 87 ? 19.152 -11.867 -14.158 1.00 76.25 87 LEU A CA 1
ATOM 696 C C . LEU A 1 87 ? 19.333 -11.414 -15.609 1.00 76.25 87 LEU A C 1
ATOM 698 O O . LEU A 1 87 ? 20.359 -11.728 -16.205 1.00 76.25 87 LEU A O 1
ATOM 702 N N . TRP A 1 88 ? 18.443 -10.579 -16.149 1.00 66.62 88 TRP A N 1
ATOM 703 C CA . TRP A 1 88 ? 18.594 -10.041 -17.508 1.00 66.62 88 TRP A CA 1
ATOM 704 C C . TRP A 1 88 ? 19.854 -9.187 -17.684 1.00 66.62 88 TRP A C 1
ATOM 706 O O . TRP A 1 88 ? 20.495 -9.225 -18.737 1.00 66.62 88 TRP A O 1
ATOM 716 N N . LYS A 1 89 ? 20.266 -8.441 -16.650 1.00 66.19 89 LYS A N 1
ATOM 717 C CA . LYS A 1 89 ? 21.544 -7.707 -16.664 1.00 66.19 89 LYS A CA 1
ATOM 718 C C . LYS A 1 89 ? 22.748 -8.651 -16.709 1.00 66.19 89 LYS A C 1
ATOM 720 O O . LYS A 1 89 ? 23.737 -8.322 -17.367 1.00 66.19 89 LYS A O 1
ATOM 725 N N . ARG A 1 90 ? 22.666 -9.797 -16.027 1.00 64.88 90 ARG A N 1
ATOM 726 C CA . ARG A 1 90 ? 23.720 -10.822 -15.956 1.00 64.88 90 ARG A CA 1
ATOM 727 C C . ARG A 1 90 ? 23.769 -11.713 -17.200 1.00 64.88 90 ARG A C 1
ATOM 729 O O . ARG A 1 90 ? 24.848 -12.154 -17.577 1.00 64.88 90 ARG A O 1
ATOM 736 N N . GLU A 1 91 ? 22.630 -11.940 -17.846 1.00 56.91 91 GLU A N 1
ATOM 737 C CA . GLU A 1 91 ? 22.497 -12.768 -19.047 1.00 56.91 91 GLU A CA 1
ATOM 738 C C . GLU A 1 91 ? 22.817 -12.039 -20.350 1.00 56.91 91 GLU A C 1
ATOM 740 O O . GLU A 1 91 ? 22.772 -12.680 -21.394 1.00 56.91 91 GLU A O 1
ATOM 745 N N . ARG A 1 92 ? 23.214 -10.752 -20.342 1.00 47.94 92 ARG A N 1
ATOM 746 C CA . ARG A 1 92 ? 23.877 -10.172 -21.521 1.00 47.94 92 ARG A CA 1
ATOM 747 C C . ARG A 1 92 ? 25.144 -10.990 -21.796 1.00 47.94 92 ARG A C 1
ATOM 749 O O . ARG A 1 92 ? 26.126 -10.813 -21.070 1.00 47.94 92 ARG A O 1
ATOM 756 N N . PRO A 1 93 ? 25.211 -11.809 -22.867 1.00 48.38 93 PRO A N 1
ATOM 757 C CA . PRO A 1 93 ? 26.518 -12.125 -23.398 1.00 48.38 93 PRO A CA 1
ATOM 758 C C . PRO A 1 93 ? 27.065 -10.777 -23.865 1.00 48.38 93 PRO A C 1
ATOM 760 O O . PRO A 1 93 ? 26.324 -9.958 -24.423 1.00 48.38 93 PRO A O 1
ATOM 763 N N . VAL A 1 94 ? 28.355 -10.529 -23.685 1.00 57.06 94 VAL A N 1
ATOM 764 C CA . VAL A 1 94 ? 29.043 -9.554 -24.528 1.00 57.06 94 VAL A CA 1
ATOM 765 C C . VAL A 1 94 ? 28.923 -10.088 -25.959 1.00 57.06 94 VAL A C 1
ATOM 767 O O . VAL A 1 94 ? 29.799 -10.787 -26.452 1.00 57.06 94 VAL A O 1
ATOM 770 N N . ARG A 1 95 ? 27.793 -9.835 -26.631 1.00 50.94 95 ARG A N 1
ATOM 771 C CA . ARG A 1 95 ? 27.726 -9.875 -28.083 1.00 50.94 95 ARG A CA 1
ATOM 772 C C . ARG A 1 95 ? 28.471 -8.628 -28.510 1.00 50.94 95 ARG A C 1
ATOM 774 O O . ARG A 1 95 ? 27.895 -7.554 -28.648 1.00 50.94 95 ARG A O 1
ATOM 781 N N . SER A 1 96 ? 29.785 -8.777 -28.625 1.00 53.31 96 SER A N 1
ATOM 782 C CA . SER A 1 96 ? 30.588 -7.952 -29.504 1.00 53.31 96 SER A CA 1
ATOM 783 C C . SER A 1 96 ? 29.850 -7.885 -30.839 1.00 53.31 96 SER A C 1
ATOM 785 O O . SER A 1 96 ? 29.710 -8.889 -31.536 1.00 53.31 96 SER A O 1
ATOM 787 N N . CYS A 1 97 ? 29.311 -6.714 -31.180 1.00 46.34 97 CYS A N 1
ATOM 788 C CA . CYS A 1 97 ? 28.970 -6.449 -32.568 1.00 46.34 97 CYS A CA 1
ATOM 789 C C . CYS A 1 97 ? 30.251 -6.697 -33.376 1.00 46.34 97 CYS A C 1
ATOM 791 O O . CYS A 1 97 ? 31.283 -6.104 -33.039 1.00 46.34 97 CYS A O 1
ATOM 793 N N . PRO A 1 98 ? 30.240 -7.562 -34.405 1.00 58.59 98 PRO A N 1
ATOM 794 C CA . PRO A 1 98 ? 31.348 -7.595 -35.340 1.00 58.59 98 PRO A CA 1
ATOM 795 C C . PRO A 1 98 ? 31.478 -6.189 -35.940 1.00 58.59 98 PRO A C 1
ATOM 797 O O . PRO A 1 98 ? 30.446 -5.552 -36.188 1.00 58.59 98 PRO A O 1
ATOM 800 N N . PRO A 1 99 ? 32.700 -5.676 -36.159 1.00 52.22 99 PRO A N 1
ATOM 801 C CA . PRO A 1 99 ? 32.862 -4.402 -36.839 1.00 52.22 99 PRO A CA 1
ATOM 802 C C . PRO A 1 99 ? 32.144 -4.491 -38.187 1.00 52.22 99 PRO A C 1
ATOM 804 O O . PRO A 1 99 ? 32.399 -5.408 -38.970 1.00 52.22 99 PRO A O 1
ATOM 807 N N . MET A 1 100 ? 31.211 -3.565 -38.435 1.00 54.56 100 MET A N 1
ATOM 808 C CA . MET A 1 100 ? 30.632 -3.396 -39.763 1.00 54.56 100 MET A CA 1
ATOM 809 C C . MET A 1 100 ? 31.787 -3.112 -40.717 1.00 54.56 100 MET A C 1
ATOM 811 O O . MET A 1 100 ? 32.448 -2.079 -40.615 1.00 54.56 100 MET A O 1
ATOM 815 N N . SER A 1 101 ? 32.061 -4.058 -41.609 1.00 57.09 101 SER A N 1
ATOM 816 C CA . SER A 1 101 ? 33.000 -3.853 -42.699 1.00 57.09 101 SER A CA 1
ATOM 817 C C . SER A 1 101 ? 32.499 -2.703 -43.582 1.00 57.09 101 SER A C 1
ATOM 819 O O . SER A 1 101 ? 31.293 -2.616 -43.847 1.00 57.09 101 SER A O 1
ATOM 821 N N . PRO A 1 102 ? 33.390 -1.805 -44.042 1.00 50.03 102 PRO A N 1
ATOM 822 C CA . PRO A 1 102 ? 32.998 -0.768 -44.978 1.00 50.03 102 PRO A CA 1
ATOM 823 C C . PRO A 1 102 ? 32.610 -1.442 -46.294 1.00 50.03 102 PRO A C 1
ATOM 825 O O . PRO A 1 102 ? 33.343 -2.287 -46.815 1.00 50.03 102 PRO A O 1
ATOM 828 N N . LYS A 1 103 ? 31.430 -1.099 -46.814 1.00 56.84 103 LYS A N 1
ATOM 829 C CA . LYS A 1 103 ? 31.069 -1.475 -48.178 1.00 56.84 103 LYS A CA 1
ATOM 830 C C . LYS A 1 103 ? 31.978 -0.693 -49.126 1.00 56.84 103 LYS A C 1
ATOM 832 O O . LYS A 1 103 ? 32.049 0.529 -49.012 1.00 56.84 103 LYS A O 1
ATOM 837 N N . LEU A 1 104 ? 32.690 -1.439 -49.973 1.00 50.16 104 LEU A N 1
ATOM 838 C CA . LEU A 1 104 ? 33.316 -0.938 -51.198 1.00 50.16 104 LEU A CA 1
ATOM 839 C C . LEU A 1 104 ? 32.326 -0.100 -52.012 1.00 50.16 104 LEU A C 1
ATOM 841 O O . LEU A 1 104 ? 31.133 -0.489 -52.044 1.00 50.16 104 LEU A O 1
#

Organism: Vitis rotundifolia (NCBI:txid103349)

InterPro domains:
  IPR038005 Virus X resistance protein-like, coiled-coil domain [cd14798] (11-85)
  IPR041118 Disease resistance, N-terminal [PF18052] (8-90)

Foldseek 3Di:
DQPLVVVLVVLLVVLVVCCPVVNCVVPVCNVVSVVSNVVSVVVVVVSVVCVVVPHPVVVVVVVSVVSNVVSVVVVVVVVVVVVVVVVVVVPDDPPPDDPDDDDD

Secondary structure (DSSP, 8-state):
--SHHHHHHHHHHHHHHH--HHHHHHHT-HHHHHHHHHHHHHHHHHHHHHHTT---HHHHHHHHHHHHHHHHHHHHHHHHHHHHHHHHHHS-----PPP-PPP-

Radius of gyration: 21.51 Å; chains: 1; bounding box: 49×22×72 Å

pLDDT: mean 71.48, std 10.03, range [44.84, 86.0]